Protein AF-A0A0A9D3C4-F1 (afdb_monomer_lite)

Foldseek 3Di:
DVVVVCVVCVVCVVVCVVVVPDDDDDAFAPDDPHDHDPPDDLQVLLVVVVVVCVVVVVDQADDQDADDVGVSNVVNVCPRVVRRYDDDPPPPDD

Structure (mmCIF, N/CA/C/O backbone):
data_AF-A0A0A9D3C4-F1
#
_entry.id   AF-A0A0A9D3C4-F1
#
loop_
_atom_site.group_PDB
_atom_site.id
_atom_site.type_symbol
_atom_site.label_atom_id
_atom_site.label_alt_id
_atom_site.label_comp_id
_atom_site.label_asym_id
_atom_site.label_entity_id
_atom_site.label_seq_id
_atom_site.pdbx_PDB_ins_code
_atom_site.Cartn_x
_atom_site.Cartn_y
_atom_site.Cartn_z
_atom_site.occupancy
_atom_site.B_iso_or_equiv
_atom_site.auth_seq_id
_atom_site.auth_comp_id
_atom_site.auth_asym_id
_atom_site.auth_atom_id
_atom_site.pdbx_PDB_model_num
ATOM 1 N N . MET A 1 1 ? 13.001 8.355 4.161 1.00 47.25 1 MET A N 1
ATOM 2 C CA . MET A 1 1 ? 11.632 8.304 3.594 1.00 47.25 1 MET A CA 1
ATOM 3 C C . MET A 1 1 ? 10.520 8.632 4.603 1.00 47.25 1 MET A C 1
ATOM 5 O O . MET A 1 1 ? 9.498 9.151 4.179 1.00 47.25 1 MET A O 1
ATOM 9 N N . ALA A 1 2 ? 10.725 8.475 5.923 1.00 43.34 2 ALA A N 1
ATOM 10 C CA . ALA A 1 2 ? 9.738 8.841 6.959 1.00 43.34 2 ALA A CA 1
ATOM 11 C C . ALA A 1 2 ? 9.291 10.324 6.969 1.00 43.34 2 ALA A C 1
ATOM 13 O O . ALA A 1 2 ? 8.188 10.636 7.407 1.00 43.34 2 ALA A O 1
ATOM 14 N N . HIS A 1 3 ? 10.113 11.246 6.456 1.00 45.66 3 HIS A N 1
ATOM 15 C CA . HIS A 1 3 ? 9.824 12.680 6.539 1.00 45.66 3 HIS A CA 1
ATOM 16 C C . HIS A 1 3 ? 8.639 13.142 5.673 1.00 45.66 3 HIS A C 1
ATOM 18 O O . HIS A 1 3 ? 7.917 14.032 6.100 1.00 45.66 3 HIS A O 1
ATOM 24 N N . TYR A 1 4 ? 8.388 12.555 4.496 1.00 51.12 4 TYR A N 1
ATOM 25 C CA . TYR A 1 4 ? 7.306 13.028 3.611 1.00 51.12 4 TYR A CA 1
ATOM 26 C C . TYR A 1 4 ? 5.918 12.554 4.050 1.00 51.12 4 TYR A C 1
ATOM 28 O O . TYR A 1 4 ? 4.967 13.333 4.009 1.00 51.12 4 TYR A O 1
ATOM 36 N N . ALA A 1 5 ? 5.808 11.307 4.519 1.00 55.53 5 ALA A N 1
ATOM 37 C CA . ALA A 1 5 ? 4.572 10.808 5.116 1.00 55.53 5 ALA A CA 1
ATOM 38 C C . ALA A 1 5 ? 4.219 11.610 6.376 1.00 55.53 5 ALA A C 1
ATOM 40 O O . ALA A 1 5 ? 3.066 11.987 6.548 1.00 55.53 5 ALA A O 1
ATOM 41 N N . HIS A 1 6 ? 5.217 11.962 7.195 1.00 56.69 6 HIS A N 1
ATOM 42 C CA . HIS A 1 6 ? 5.011 12.756 8.404 1.00 56.69 6 HIS A CA 1
ATOM 43 C C . HIS A 1 6 ? 4.323 14.099 8.116 1.00 56.69 6 HIS A C 1
ATOM 45 O O . HIS A 1 6 ? 3.360 14.421 8.792 1.00 56.69 6 HIS A O 1
ATOM 51 N N . TRP A 1 7 ? 4.734 14.861 7.094 1.00 62.94 7 TRP A N 1
ATOM 52 C CA . TRP A 1 7 ? 4.096 16.154 6.786 1.00 62.94 7 TRP A CA 1
ATOM 53 C C . TRP A 1 7 ? 2.624 16.033 6.373 1.00 62.94 7 TRP A C 1
ATOM 55 O O . TRP A 1 7 ? 1.802 16.833 6.809 1.00 62.94 7 TRP A O 1
ATOM 65 N N . PHE A 1 8 ? 2.278 15.041 5.548 1.00 64.69 8 PHE A N 1
ATOM 66 C CA . PHE A 1 8 ? 0.887 14.824 5.137 1.00 64.69 8 PHE A CA 1
ATOM 67 C C . PHE A 1 8 ? 0.028 14.292 6.292 1.00 64.69 8 PHE A C 1
ATOM 69 O O . PHE A 1 8 ? -1.105 14.732 6.473 1.00 64.69 8 PHE A O 1
ATOM 76 N N . LEU A 1 9 ? 0.577 13.382 7.099 1.00 66.00 9 LEU A N 1
ATOM 77 C CA . LEU A 1 9 ? -0.104 12.801 8.256 1.00 66.00 9 LEU A CA 1
ATOM 78 C C . LEU A 1 9 ? -0.305 13.824 9.382 1.00 66.00 9 LEU A C 1
ATOM 80 O O . LEU A 1 9 ? -1.359 13.820 10.012 1.00 66.00 9 LEU A O 1
ATOM 84 N N . SER A 1 10 ? 0.641 14.749 9.583 1.00 70.81 10 SER A N 1
ATOM 85 C CA . SER A 1 10 ? 0.525 15.819 10.584 1.00 70.81 10 SER A CA 1
ATOM 86 C C . SER A 1 10 ? -0.679 16.734 10.355 1.00 70.81 10 SER A C 1
ATOM 88 O O . SER A 1 10 ? -1.211 17.270 11.319 1.00 70.81 10 SER A O 1
ATOM 90 N N . LEU A 1 11 ? -1.150 16.896 9.111 1.00 73.06 11 LEU A N 1
ATOM 91 C CA . LEU A 1 11 ? -2.330 17.722 8.813 1.00 73.06 11 LEU A CA 1
ATOM 92 C C . LEU A 1 11 ? -3.635 17.133 9.364 1.00 73.06 11 LEU A C 1
ATOM 94 O O . LEU A 1 11 ? -4.601 17.867 9.548 1.00 73.06 11 LEU A O 1
ATOM 98 N N . PHE A 1 12 ? -3.672 15.822 9.607 1.00 79.62 12 PHE A N 1
ATOM 99 C CA . PHE A 1 12 ? -4.874 15.105 10.031 1.00 79.62 12 PHE A CA 1
ATOM 100 C C . PHE A 1 12 ? -4.671 14.343 11.338 1.00 79.62 12 PHE A C 1
ATOM 102 O O . PHE A 1 12 ? -5.505 13.512 11.677 1.00 79.62 12 PHE A O 1
ATOM 109 N N . GLN A 1 13 ? -3.580 14.600 12.061 1.00 83.06 13 GLN A N 1
ATOM 110 C CA . GLN A 1 13 ? -3.188 13.783 13.204 1.00 83.06 13 GLN A CA 1
ATOM 111 C C . GLN A 1 13 ? -4.290 13.703 14.272 1.00 83.06 13 GLN A C 1
ATOM 113 O O . GLN A 1 13 ? -4.701 12.602 14.625 1.00 83.06 13 GLN A O 1
ATOM 118 N N . GLU A 1 14 ? -4.836 14.845 14.702 1.00 85.38 14 GLU A N 1
ATOM 119 C CA . GLU A 1 14 ? -5.928 14.886 15.687 1.00 85.38 14 GLU A CA 1
ATOM 120 C C . GLU A 1 14 ? -7.165 14.106 15.210 1.00 85.38 14 GLU A C 1
ATOM 122 O O . GLU A 1 14 ? -7.729 13.315 15.959 1.00 85.38 14 GLU A O 1
ATOM 127 N N . LEU A 1 15 ? -7.545 14.256 13.936 1.00 87.25 15 LEU A N 1
ATOM 128 C CA . LEU A 1 15 ? -8.700 13.571 13.349 1.00 87.25 15 LEU A CA 1
ATOM 129 C C . LEU A 1 15 ? -8.490 12.052 13.244 1.00 87.25 15 LEU A C 1
ATOM 131 O O . LEU A 1 15 ? -9.418 11.271 13.446 1.00 87.25 15 LEU A O 1
ATOM 135 N N . VAL A 1 16 ? -7.280 11.627 12.882 1.00 86.94 16 VAL A N 1
ATOM 136 C CA . VAL A 1 16 ? -6.902 10.213 12.764 1.00 86.94 16 VAL A CA 1
ATOM 137 C C . VAL A 1 16 ? -6.965 9.541 14.128 1.00 86.94 16 VAL A C 1
ATOM 139 O O . VAL A 1 16 ? -7.512 8.442 14.231 1.00 86.94 16 VAL A O 1
ATOM 142 N N . GLU A 1 17 ? -6.455 10.215 15.159 1.00 86.62 17 GLU A N 1
ATOM 143 C CA . GLU A 1 17 ? -6.510 9.754 16.545 1.00 86.62 17 GLU A CA 1
ATOM 144 C C . GLU A 1 17 ? -7.958 9.705 17.058 1.00 86.62 17 GLU A C 1
ATOM 146 O O . GLU A 1 17 ? -8.388 8.665 17.558 1.00 86.62 17 GLU A O 1
ATOM 151 N N . GLU A 1 18 ? -8.744 10.768 16.856 1.00 91.62 18 GLU A N 1
ATOM 152 C CA . GLU A 1 18 ? -10.151 10.844 17.279 1.00 91.62 18 GLU A CA 1
ATOM 153 C C . GLU A 1 18 ? -11.016 9.748 16.637 1.00 91.62 18 GLU A C 1
ATOM 155 O O . GLU A 1 18 ? -11.836 9.114 17.303 1.00 91.62 18 GLU A O 1
ATOM 160 N N . LEU A 1 19 ? -10.826 9.492 15.341 1.00 91.19 19 LEU A N 1
ATOM 161 C CA . LEU A 1 19 ? -11.601 8.499 14.595 1.00 91.19 19 LEU A CA 1
ATOM 162 C C . LEU A 1 19 ? -11.041 7.072 14.708 1.00 91.19 19 LEU A C 1
ATOM 164 O O . LEU A 1 19 ? -11.628 6.149 14.132 1.00 91.19 19 LEU A O 1
ATOM 168 N N . GLY A 1 20 ? -9.919 6.875 15.408 1.00 89.81 20 GLY A N 1
ATOM 169 C CA . GLY A 1 20 ? -9.256 5.575 15.535 1.00 89.81 20 GLY A CA 1
ATOM 170 C C . GLY A 1 20 ? -8.812 4.993 14.188 1.00 89.81 20 GLY A C 1
ATOM 171 O O . GLY A 1 20 ? -8.913 3.784 13.962 1.00 89.81 20 GLY A O 1
ATOM 172 N N . ILE A 1 21 ? -8.382 5.847 13.253 1.00 88.62 21 ILE A N 1
ATOM 173 C CA . ILE A 1 21 ? -7.974 5.433 11.908 1.00 88.62 21 ILE A CA 1
ATOM 174 C C . ILE A 1 21 ? -6.552 4.875 11.961 1.00 88.62 21 ILE A C 1
ATOM 176 O O . ILE A 1 21 ? -5.609 5.548 12.362 1.00 88.62 21 ILE A O 1
ATOM 180 N N . TYR A 1 22 ? -6.381 3.654 11.463 1.00 89.75 22 TYR A N 1
ATOM 181 C CA . TYR A 1 22 ? -5.063 3.089 11.202 1.00 89.75 22 TYR A CA 1
ATOM 182 C C . TYR A 1 22 ? -4.592 3.484 9.797 1.00 89.75 22 TYR A C 1
ATOM 184 O O . TYR A 1 22 ? -5.202 3.091 8.798 1.00 89.75 22 TYR A O 1
ATOM 192 N N . LEU A 1 23 ? -3.523 4.279 9.720 1.00 88.69 23 LEU A N 1
ATOM 193 C CA . LEU A 1 23 ? -2.910 4.705 8.462 1.00 88.69 23 LEU A CA 1
ATOM 194 C C . LEU A 1 23 ? -1.662 3.876 8.165 1.00 88.69 23 LEU A C 1
ATOM 196 O O . LEU A 1 23 ? -0.717 3.851 8.947 1.00 88.69 23 LEU A O 1
ATOM 200 N N . LEU A 1 24 ? -1.661 3.242 6.994 1.00 90.94 24 LEU A N 1
ATOM 201 C CA . LEU A 1 24 ? -0.542 2.470 6.470 1.00 90.94 24 LEU A CA 1
ATOM 202 C C . LEU A 1 24 ? -0.001 3.147 5.210 1.00 90.94 24 LEU A C 1
ATOM 204 O O . LEU A 1 24 ? -0.745 3.397 4.261 1.00 90.94 24 LEU A O 1
ATOM 208 N N . ALA A 1 25 ? 1.304 3.402 5.198 1.00 90.38 25 ALA A N 1
ATOM 209 C CA . ALA A 1 25 ? 2.054 3.802 4.018 1.00 90.38 25 ALA A CA 1
ATOM 210 C C . ALA A 1 25 ? 3.158 2.772 3.776 1.00 90.38 25 ALA A C 1
ATOM 212 O O . ALA A 1 25 ? 3.771 2.285 4.724 1.00 90.38 25 ALA A O 1
ATOM 213 N N . PHE A 1 26 ? 3.400 2.446 2.513 1.00 92.19 26 PHE A N 1
ATOM 214 C CA . PHE A 1 26 ? 4.399 1.467 2.108 1.00 92.19 26 PHE A CA 1
ATOM 215 C C . PHE A 1 26 ? 5.080 1.940 0.822 1.00 92.19 26 PHE A C 1
ATOM 217 O O . PHE A 1 26 ? 4.502 2.714 0.050 1.00 92.19 26 PHE A O 1
ATOM 224 N N . ASP A 1 27 ? 6.313 1.491 0.611 1.00 93.25 27 ASP A N 1
ATOM 225 C CA . ASP A 1 27 ? 7.019 1.730 -0.637 1.00 93.25 27 ASP A CA 1
ATOM 226 C C . ASP A 1 27 ? 6.488 0.773 -1.717 1.00 93.25 27 ASP A C 1
ATOM 228 O O . ASP A 1 27 ? 6.165 -0.383 -1.465 1.00 93.25 27 ASP A O 1
ATOM 232 N N . ARG A 1 28 ? 6.323 1.266 -2.944 1.00 92.44 28 ARG A N 1
ATOM 233 C CA . ARG A 1 28 ? 5.869 0.428 -4.067 1.00 92.44 28 ARG A CA 1
ATOM 234 C C . ARG A 1 28 ? 7.041 -0.379 -4.609 1.00 92.44 28 ARG A C 1
ATOM 236 O O . ARG A 1 28 ? 8.173 0.087 -4.533 1.00 92.44 28 ARG A O 1
ATOM 243 N N . ALA A 1 29 ? 6.771 -1.495 -5.285 1.00 95.00 29 ALA A N 1
ATOM 244 C CA . ALA A 1 29 ? 7.812 -2.285 -5.941 1.00 95.00 29 ALA A CA 1
ATOM 245 C C . ALA A 1 29 ? 8.773 -1.414 -6.784 1.00 95.00 29 ALA A C 1
ATOM 247 O O . ALA A 1 29 ? 8.344 -0.671 -7.678 1.00 95.00 29 ALA A O 1
ATOM 248 N N . GLY A 1 30 ? 10.073 -1.508 -6.495 1.00 94.38 30 GLY A N 1
ATOM 249 C CA . GLY A 1 30 ? 11.138 -0.720 -7.127 1.00 94.38 30 GLY A CA 1
ATOM 250 C C . GLY A 1 30 ? 11.319 0.711 -6.604 1.00 94.38 30 GLY A C 1
ATOM 251 O O . 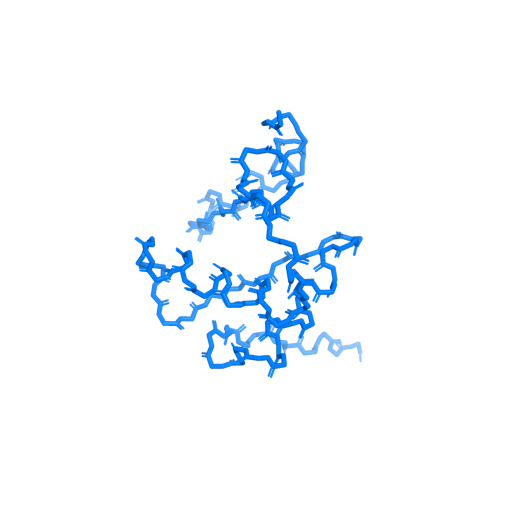GLY A 1 30 ? 12.058 1.480 -7.220 1.00 94.38 30 GLY A O 1
ATOM 252 N N . TYR A 1 31 ? 10.660 1.086 -5.508 1.00 91.75 31 TYR A N 1
ATOM 253 C CA . TYR A 1 31 ? 10.847 2.359 -4.809 1.00 91.75 31 TYR A CA 1
ATOM 254 C C . TYR A 1 31 ? 11.296 2.117 -3.368 1.00 91.75 31 TYR A C 1
ATOM 256 O O . TYR A 1 31 ? 10.915 1.122 -2.763 1.00 91.75 31 TYR A O 1
ATOM 264 N N . GLY A 1 32 ? 12.051 3.073 -2.814 1.00 93.25 32 GLY A N 1
ATOM 265 C CA . GLY A 1 32 ? 12.449 3.066 -1.404 1.00 93.25 32 GLY A CA 1
ATOM 266 C C . GLY A 1 32 ? 13.115 1.754 -0.997 1.00 93.25 32 GLY A C 1
ATOM 267 O O . GLY A 1 32 ? 14.098 1.358 -1.621 1.00 93.25 32 GLY A O 1
ATOM 268 N N . GLU A 1 33 ? 12.559 1.102 0.022 1.00 94.69 33 GLU A N 1
ATOM 269 C CA . GLU A 1 33 ? 13.061 -0.170 0.565 1.00 94.69 33 GLU A CA 1
ATOM 270 C C . GLU A 1 33 ? 12.369 -1.411 -0.032 1.00 94.69 33 GLU A C 1
ATOM 272 O O . GLU A 1 33 ? 12.612 -2.531 0.413 1.00 94.69 33 GLU A O 1
ATOM 277 N N . SER A 1 34 ? 11.482 -1.244 -1.016 1.00 95.31 34 SER A N 1
ATOM 278 C CA . SER A 1 34 ? 10.784 -2.366 -1.648 1.00 95.31 34 SER A CA 1
ATOM 279 C C . SER A 1 34 ? 11.563 -2.958 -2.814 1.00 95.31 34 SER A C 1
ATOM 281 O O . SER A 1 34 ? 12.087 -2.241 -3.672 1.00 95.31 34 SER A O 1
ATOM 283 N N . ASP A 1 35 ? 11.542 -4.288 -2.898 1.00 95.94 35 ASP A N 1
ATOM 284 C CA . ASP A 1 35 ? 12.190 -5.030 -3.973 1.00 95.94 35 ASP A CA 1
ATOM 285 C C . ASP A 1 35 ? 11.690 -4.594 -5.365 1.00 95.94 35 ASP A C 1
ATOM 287 O O . ASP A 1 35 ? 10.511 -4.261 -5.555 1.00 95.94 35 ASP A O 1
ATOM 291 N N . PRO A 1 36 ? 12.566 -4.584 -6.386 1.00 95.50 36 PRO A N 1
ATOM 292 C CA . PRO A 1 36 ? 12.163 -4.265 -7.744 1.00 95.50 36 PRO A CA 1
ATOM 293 C C . PRO A 1 36 ? 11.293 -5.376 -8.342 1.00 95.50 36 PRO A C 1
ATOM 295 O O . PRO A 1 36 ? 11.638 -6.554 -8.299 1.00 95.50 36 PRO A O 1
ATOM 298 N N . ASN A 1 37 ? 10.213 -4.984 -9.022 1.00 95.31 37 ASN A N 1
ATOM 299 C CA . ASN A 1 37 ? 9.440 -5.872 -9.889 1.00 95.31 37 ASN A CA 1
ATOM 300 C C . ASN A 1 37 ? 9.616 -5.436 -11.358 1.00 95.31 37 ASN A C 1
ATOM 302 O O . ASN A 1 37 ? 8.967 -4.484 -11.798 1.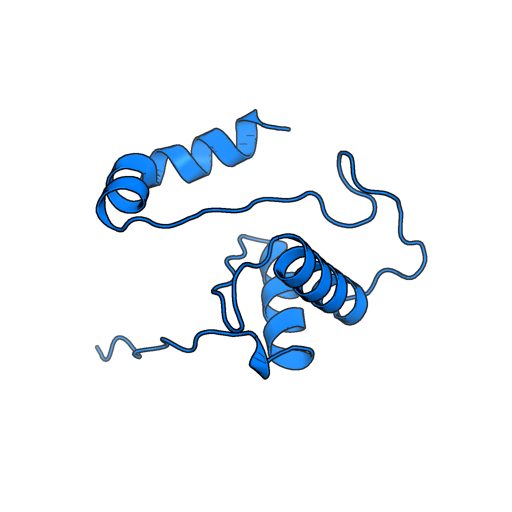00 95.31 37 ASN A O 1
ATOM 306 N N . PRO A 1 38 ? 10.463 -6.118 -12.157 1.00 94.19 38 PRO A N 1
ATOM 307 C CA . PRO A 1 38 ? 10.681 -5.774 -13.567 1.00 94.19 38 PRO A CA 1
ATOM 308 C C . PRO A 1 38 ? 9.432 -5.898 -14.448 1.00 94.19 38 PRO A C 1
ATOM 310 O O . PRO A 1 38 ? 9.401 -5.353 -15.548 1.00 94.19 38 PRO A O 1
ATOM 313 N N . ARG A 1 39 ? 8.407 -6.624 -13.983 1.00 94.56 39 ARG A N 1
ATOM 314 C CA . ARG A 1 39 ? 7.108 -6.783 -14.652 1.00 94.56 39 ARG A CA 1
ATOM 315 C C . ARG A 1 39 ? 6.011 -5.958 -13.976 1.00 94.56 39 ARG A C 1
ATOM 317 O O . ARG A 1 39 ? 4.842 -6.309 -14.093 1.00 94.56 39 ARG A O 1
ATOM 324 N N . ARG A 1 40 ? 6.377 -4.903 -13.237 1.00 92.69 40 ARG A N 1
ATOM 325 C CA . ARG A 1 40 ? 5.407 -4.053 -12.545 1.00 92.69 40 ARG A CA 1
ATOM 326 C C . ARG A 1 40 ? 4.422 -3.454 -13.541 1.00 92.69 40 ARG A C 1
ATOM 328 O O . ARG A 1 40 ? 4.817 -2.804 -14.509 1.00 92.69 40 ARG A O 1
ATOM 335 N N . ASP A 1 41 ? 3.146 -3.609 -13.236 1.00 94.31 41 ASP A N 1
ATOM 336 C CA . ASP A 1 41 ? 2.048 -2.944 -13.914 1.00 94.31 41 ASP A CA 1
ATOM 337 C C . ASP A 1 41 ? 0.971 -2.520 -12.896 1.00 94.31 41 ASP A C 1
ATOM 339 O O . ASP A 1 41 ? 1.111 -2.688 -11.683 1.00 94.31 41 ASP A O 1
ATOM 343 N N . VAL A 1 42 ? -0.110 -1.913 -13.388 1.00 94.50 42 VAL A N 1
ATOM 344 C CA . VAL A 1 42 ? -1.211 -1.431 -12.537 1.00 94.50 42 VAL A CA 1
ATOM 345 C C . VAL A 1 42 ? -1.909 -2.580 -11.799 1.00 94.50 42 VAL A C 1
ATOM 347 O O . VAL A 1 42 ? -2.428 -2.379 -10.701 1.00 94.50 42 VAL A O 1
ATOM 350 N N . LYS A 1 43 ? -1.938 -3.781 -12.387 1.00 96.38 43 LYS A N 1
ATOM 351 C CA . LYS A 1 43 ? -2.552 -4.957 -11.775 1.00 96.38 43 LYS A CA 1
ATOM 352 C C . LYS A 1 43 ? -1.656 -5.522 -10.684 1.00 96.38 43 LYS A C 1
ATOM 354 O O . LYS A 1 43 ? -2.160 -5.781 -9.599 1.00 96.38 43 LYS A O 1
ATOM 359 N N . SER A 1 44 ? -0.361 -5.685 -10.947 1.00 96.69 44 SER A N 1
ATOM 360 C CA . SER A 1 44 ? 0.587 -6.190 -9.955 1.00 96.69 44 SER A CA 1
ATOM 361 C C . SER A 1 44 ? 0.599 -5.297 -8.721 1.00 96.69 44 SER A C 1
ATOM 363 O O . SER A 1 44 ? 0.491 -5.803 -7.620 1.00 96.69 44 SER A O 1
ATOM 365 N N . GLU A 1 45 ? 0.600 -3.973 -8.895 1.00 95.62 45 GLU A N 1
ATOM 366 C CA . GLU A 1 45 ? 0.574 -3.048 -7.756 1.00 95.62 45 GLU A CA 1
ATOM 367 C C . GLU A 1 45 ? -0.726 -3.140 -6.939 1.00 95.62 45 GLU A C 1
ATOM 369 O O . GLU A 1 45 ? -0.706 -3.019 -5.717 1.00 95.62 45 GLU A O 1
ATOM 374 N N . ALA A 1 46 ? -1.869 -3.388 -7.587 1.00 97.19 46 ALA A N 1
ATOM 375 C CA . ALA A 1 46 ? -3.121 -3.631 -6.875 1.00 97.19 46 ALA A CA 1
ATOM 376 C C . ALA A 1 46 ? -3.090 -4.946 -6.080 1.00 97.19 46 ALA A C 1
ATOM 378 O O . ALA A 1 46 ? -3.649 -5.001 -4.986 1.00 97.19 46 ALA A O 1
ATOM 379 N N . LEU A 1 47 ? -2.439 -5.981 -6.617 1.00 97.38 47 LEU A N 1
ATOM 380 C CA . LEU A 1 47 ? -2.267 -7.266 -5.941 1.00 97.38 47 LEU A CA 1
ATOM 381 C C . LEU A 1 47 ? -1.270 -7.170 -4.782 1.00 97.38 47 LEU A C 1
ATOM 383 O O . LEU A 1 47 ? -1.561 -7.715 -3.725 1.00 97.38 47 LEU A O 1
ATOM 387 N N . ASP A 1 48 ? -0.185 -6.404 -4.923 1.00 97.06 48 ASP A N 1
ATOM 388 C CA . ASP A 1 48 ? 0.751 -6.121 -3.825 1.00 97.06 48 ASP A CA 1
ATOM 389 C C . ASP A 1 48 ? 0.012 -5.458 -2.641 1.00 97.06 48 ASP A C 1
ATOM 391 O O . ASP A 1 48 ? 0.239 -5.790 -1.480 1.00 97.06 48 ASP A O 1
ATOM 395 N N . ILE A 1 49 ? -0.932 -4.546 -2.924 1.00 96.75 49 ILE A N 1
ATOM 396 C CA . ILE A 1 49 ? -1.781 -3.908 -1.901 1.00 96.75 49 ILE A CA 1
ATOM 397 C C . ILE A 1 49 ? -2.724 -4.917 -1.226 1.00 96.75 49 ILE A C 1
ATOM 399 O O . ILE A 1 49 ? -2.965 -4.813 -0.022 1.00 96.75 49 ILE A O 1
ATOM 403 N N . GLU A 1 50 ? -3.308 -5.850 -1.983 1.00 97.69 50 GLU A N 1
ATOM 404 C CA . GLU A 1 50 ? -4.160 -6.906 -1.419 1.00 97.69 50 GLU A CA 1
ATOM 405 C C . GLU A 1 50 ? -3.352 -7.855 -0.534 1.00 97.69 50 GLU A C 1
ATOM 407 O O . GLU A 1 50 ? -3.739 -8.073 0.613 1.00 97.69 50 GLU A O 1
ATOM 412 N N . GLU A 1 51 ? -2.212 -8.335 -1.030 1.00 97.62 51 GLU A N 1
ATOM 413 C CA . GLU A 1 51 ? -1.301 -9.210 -0.295 1.00 97.62 51 GLU A CA 1
ATOM 414 C C . GLU A 1 51 ? -0.830 -8.544 0.998 1.00 97.62 51 GLU A C 1
ATOM 416 O O . GLU A 1 51 ? -0.953 -9.133 2.070 1.00 97.62 51 GLU A O 1
ATOM 421 N N . LEU A 1 52 ? -0.373 -7.291 0.935 1.00 96.94 52 LEU A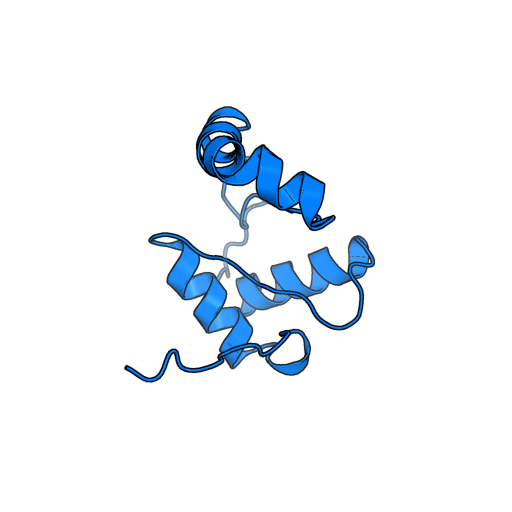 N 1
ATOM 422 C CA . LEU A 1 52 ? 0.053 -6.552 2.121 1.00 96.94 52 LEU A CA 1
ATOM 423 C C . LEU A 1 52 ? -1.086 -6.394 3.139 1.00 96.94 52 LEU A C 1
ATOM 425 O O . LEU A 1 52 ? -0.870 -6.546 4.341 1.00 96.94 52 LEU A O 1
ATOM 429 N N . ALA A 1 53 ? -2.305 -6.105 2.676 1.00 96.75 53 ALA A N 1
ATOM 430 C CA . ALA A 1 53 ? -3.463 -5.983 3.557 1.00 96.75 53 ALA A CA 1
ATOM 431 C C . ALA A 1 53 ? -3.846 -7.316 4.219 1.00 96.75 53 ALA A C 1
ATOM 433 O O . ALA A 1 53 ? -4.328 -7.302 5.353 1.00 96.75 53 ALA A O 1
ATOM 434 N N . ASP A 1 54 ? -3.642 -8.439 3.530 1.00 97.44 54 ASP A N 1
ATOM 435 C CA . ASP A 1 54 ? -3.858 -9.781 4.073 1.00 97.44 54 ASP A CA 1
ATOM 436 C C . ASP A 1 54 ? -2.774 -10.165 5.085 1.00 97.44 54 ASP A C 1
ATOM 438 O O . ASP A 1 54 ? -3.112 -10.624 6.174 1.00 97.44 54 ASP A O 1
ATOM 442 N N . GLN A 1 55 ? -1.497 -9.903 4.788 1.00 97.75 55 GLN A N 1
ATOM 443 C CA . GLN A 1 55 ? -0.378 -10.168 5.707 1.00 97.75 55 GLN A CA 1
ATOM 444 C C . GLN A 1 55 ? -0.465 -9.354 7.003 1.00 97.75 55 GLN A C 1
ATOM 446 O O . GLN A 1 55 ? -0.021 -9.805 8.055 1.00 97.75 55 GLN A O 1
ATOM 451 N N . LEU A 1 56 ? -1.038 -8.151 6.934 1.00 97.00 56 LEU A N 1
ATOM 452 C CA . LEU A 1 56 ? -1.270 -7.286 8.092 1.00 97.00 56 LEU A CA 1
ATOM 453 C C . LEU A 1 56 ? -2.651 -7.481 8.732 1.00 97.00 56 LEU A C 1
ATOM 455 O O . LEU A 1 56 ? -3.006 -6.739 9.645 1.00 97.00 56 LEU A O 1
ATOM 459 N N . GLU A 1 57 ? -3.444 -8.437 8.241 1.00 96.69 57 GLU A N 1
ATOM 460 C CA . GLU A 1 57 ? -4.773 -8.770 8.761 1.00 96.69 57 GLU A CA 1
ATOM 461 C C . GLU A 1 57 ? -5.719 -7.554 8.873 1.00 96.69 57 GLU A C 1
ATOM 463 O O . GLU A 1 57 ? -6.545 -7.454 9.782 1.00 96.69 57 GLU A O 1
ATOM 468 N N . LEU A 1 58 ? -5.676 -6.628 7.903 1.00 93.94 58 LEU A N 1
ATOM 469 C CA . LEU A 1 58 ? -6.460 -5.372 7.914 1.00 93.94 58 LEU A CA 1
ATOM 470 C C . LEU A 1 58 ? -7.978 -5.573 7.706 1.00 93.94 58 LEU A C 1
ATOM 472 O O . LEU A 1 58 ? -8.743 -4.615 7.533 1.00 93.94 58 LEU A O 1
ATOM 476 N N . GLY A 1 59 ? -8.427 -6.826 7.708 1.00 93.62 59 GLY A N 1
ATOM 477 C CA . GLY A 1 59 ? -9.795 -7.244 7.458 1.00 93.62 59 GLY A CA 1
ATOM 478 C C . GLY A 1 59 ? -10.176 -7.251 5.975 1.00 93.62 59 GLY A C 1
ATOM 479 O O . GLY A 1 59 ? -9.433 -6.842 5.085 1.00 93.62 59 GLY A O 1
ATOM 480 N N . GLN A 1 60 ? -11.403 -7.703 5.701 1.00 94.50 60 GLN A N 1
ATOM 481 C CA . GLN A 1 60 ? -11.862 -7.961 4.329 1.00 94.50 60 GLN A CA 1
ATOM 482 C C . GLN A 1 60 ? -11.948 -6.709 3.444 1.00 94.50 60 GLN A C 1
ATOM 484 O O . GLN A 1 60 ? -11.871 -6.809 2.221 1.00 94.50 60 GLN A O 1
ATOM 489 N N . LYS A 1 61 ? -12.168 -5.525 4.032 1.00 95.38 61 LYS A N 1
ATOM 490 C CA . LYS A 1 61 ? -12.345 -4.280 3.276 1.00 95.38 61 LYS A CA 1
ATOM 491 C C . LYS A 1 61 ? -11.638 -3.109 3.935 1.00 95.38 61 LYS A C 1
ATOM 493 O O . LYS A 1 61 ? -11.815 -2.856 5.125 1.00 95.38 61 LYS A O 1
ATOM 498 N N . PHE A 1 62 ? -10.969 -2.312 3.115 1.00 94.31 62 PHE A N 1
ATOM 499 C CA . PHE A 1 62 ? -10.221 -1.127 3.528 1.00 94.31 62 PHE A CA 1
ATOM 500 C C . PHE A 1 62 ? -10.384 0.015 2.516 1.00 94.31 62 PHE A C 1
ATOM 502 O O . PHE A 1 62 ? -10.820 -0.194 1.375 1.00 94.31 62 PHE A O 1
ATOM 509 N N . TYR A 1 63 ? -10.041 1.229 2.937 1.00 93.25 63 TYR A N 1
ATOM 510 C CA . TYR A 1 63 ? -9.969 2.406 2.069 1.00 93.25 63 TYR A CA 1
ATOM 511 C C . TYR A 1 63 ? -8.565 2.529 1.470 1.00 93.25 63 TYR A C 1
ATOM 513 O O . TYR A 1 63 ? -7.600 2.063 2.065 1.00 93.25 63 TYR A O 1
ATOM 521 N N . VAL A 1 64 ? -8.456 3.121 0.281 1.00 92.31 64 VAL A N 1
ATOM 522 C CA . VAL A 1 64 ? -7.170 3.417 -0.371 1.00 92.31 64 VAL A CA 1
ATOM 523 C C . VAL A 1 64 ? -7.174 4.895 -0.706 1.00 92.31 64 VAL A C 1
ATOM 525 O O . VAL A 1 64 ? -8.158 5.404 -1.242 1.00 92.31 64 VAL A O 1
ATOM 528 N N . LEU A 1 65 ? -6.083 5.569 -0.366 1.00 90.44 65 LEU A N 1
ATOM 529 C CA . LEU A 1 65 ? -5.863 6.982 -0.630 1.00 90.44 65 LEU A CA 1
ATOM 530 C C . LEU A 1 65 ? -4.682 7.108 -1.588 1.00 90.44 65 LEU A C 1
ATOM 532 O O . LEU A 1 65 ? -3.720 6.350 -1.502 1.00 90.44 65 LEU A O 1
ATOM 536 N N . GLY A 1 66 ? -4.753 8.065 -2.503 1.00 88.75 66 GLY A N 1
ATOM 537 C CA . GLY A 1 66 ? -3.741 8.267 -3.526 1.00 88.75 66 GLY A CA 1
ATOM 538 C C . GLY A 1 66 ? -3.659 9.740 -3.880 1.00 88.75 66 GLY A C 1
ATOM 539 O O . GLY A 1 66 ? -4.672 10.384 -4.138 1.00 88.75 66 GLY A O 1
ATOM 540 N N . VAL A 1 67 ? -2.438 10.266 -3.875 1.00 84.62 67 VAL A N 1
ATOM 541 C CA . VAL A 1 67 ? -2.129 11.661 -4.200 1.00 84.62 67 VAL A CA 1
ATOM 542 C C . VAL A 1 67 ? -1.219 11.674 -5.419 1.00 84.62 67 VAL A C 1
ATOM 544 O O . VAL A 1 67 ? -0.264 10.899 -5.481 1.00 84.62 67 VAL A O 1
ATOM 547 N N . SER A 1 68 ? -1.487 12.559 -6.382 1.00 88.50 68 SER A N 1
ATOM 548 C CA . SER A 1 68 ? -0.698 12.671 -7.616 1.00 88.50 68 SER A CA 1
ATOM 549 C C . SER A 1 68 ? -0.590 11.310 -8.328 1.00 88.50 68 SER A C 1
ATOM 551 O O . SER A 1 68 ? -1.611 10.714 -8.674 1.00 88.50 68 SER A O 1
ATOM 553 N N . MET A 1 69 ? 0.621 10.765 -8.482 1.00 88.00 69 MET A N 1
ATOM 554 C CA . MET A 1 69 ? 0.846 9.428 -9.031 1.00 88.00 69 MET A CA 1
ATOM 555 C C . MET A 1 69 ? 0.101 8.319 -8.272 1.00 88.00 69 MET A C 1
ATOM 557 O O . MET A 1 69 ? -0.159 7.286 -8.863 1.00 88.00 69 MET A O 1
ATOM 561 N N . GLY A 1 70 ? -0.306 8.498 -7.014 1.00 89.25 70 GLY A N 1
ATOM 562 C CA . GLY A 1 70 ? -1.123 7.501 -6.305 1.00 89.25 70 GLY A CA 1
ATOM 563 C C . GLY A 1 70 ? -2.504 7.249 -6.934 1.00 89.25 70 GLY A C 1
ATOM 564 O O . GLY A 1 70 ? -3.153 6.256 -6.612 1.00 89.25 70 GLY A O 1
ATOM 565 N N . GLY A 1 71 ? -2.964 8.112 -7.850 1.00 91.94 71 GLY A N 1
ATOM 566 C CA . GLY A 1 71 ? -4.239 7.933 -8.548 1.00 91.94 71 GLY A CA 1
ATOM 567 C C . GLY A 1 71 ? -4.307 6.655 -9.390 1.00 91.94 71 GLY A C 1
ATOM 568 O O . GLY A 1 71 ? -5.348 5.999 -9.415 1.00 91.94 71 GLY A O 1
ATOM 569 N N . TYR A 1 72 ? -3.204 6.244 -10.029 1.00 91.62 72 TYR A N 1
ATOM 570 C CA . TYR A 1 72 ? -3.212 5.000 -10.807 1.00 91.62 72 TYR A CA 1
ATOM 571 C C . TYR A 1 72 ? -3.265 3.764 -9.892 1.00 91.62 72 TYR A C 1
A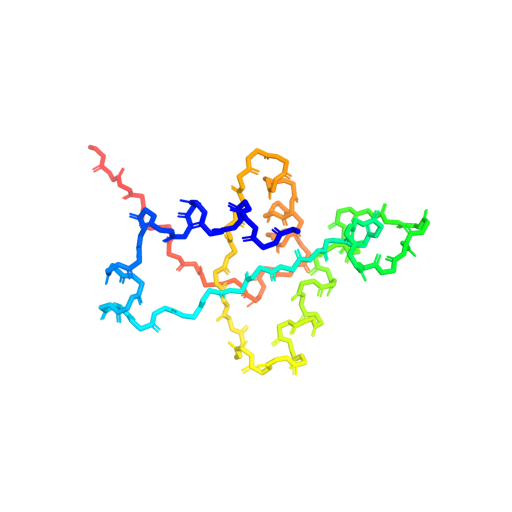TOM 573 O O . TYR A 1 72 ? -3.872 2.765 -10.270 1.00 91.62 72 TYR A O 1
ATOM 581 N N . SER A 1 73 ? -2.697 3.842 -8.682 1.00 92.19 73 SER A N 1
ATOM 582 C CA . SER A 1 73 ? -2.788 2.787 -7.668 1.00 92.19 73 SER A CA 1
ATOM 583 C C . SER A 1 73 ? -4.240 2.609 -7.213 1.00 92.19 73 SER A C 1
ATOM 585 O O . SER A 1 73 ? -4.746 1.489 -7.195 1.00 92.19 73 SER A O 1
ATOM 587 N N . ILE A 1 74 ? -4.960 3.716 -6.954 1.00 94.81 74 ILE A N 1
ATOM 588 C CA . ILE A 1 74 ? -6.408 3.677 -6.674 1.00 94.81 74 ILE A CA 1
ATOM 589 C C . ILE A 1 74 ? -7.162 3.029 -7.838 1.00 94.81 74 ILE A C 1
ATOM 591 O O . ILE A 1 74 ? -7.988 2.144 -7.613 1.00 94.81 74 ILE A O 1
ATOM 595 N N . TRP A 1 75 ? -6.889 3.458 -9.074 1.00 94.31 75 TRP A N 1
ATOM 596 C CA . TRP A 1 75 ? -7.545 2.900 -10.256 1.00 94.31 75 TRP A CA 1
ATOM 597 C C . TRP A 1 75 ? -7.301 1.393 -10.381 1.00 94.31 75 TRP A C 1
ATOM 599 O O . TRP A 1 75 ? -8.250 0.639 -10.582 1.00 94.31 75 TRP A O 1
ATOM 609 N N . GLY A 1 76 ? -6.062 0.940 -10.179 1.00 96.06 76 GLY A N 1
ATOM 610 C CA . GLY A 1 76 ? -5.725 -0.480 -10.141 1.00 96.06 76 GLY A CA 1
ATOM 611 C C . GLY A 1 76 ? -6.524 -1.237 -9.088 1.00 96.06 76 GLY A C 1
ATOM 612 O O . GLY A 1 76 ? -7.126 -2.263 -9.402 1.00 96.06 76 GLY A O 1
ATOM 613 N N . CYS A 1 77 ? -6.628 -0.703 -7.868 1.00 96.62 77 CYS A N 1
ATOM 614 C CA . CYS A 1 77 ? -7.436 -1.327 -6.824 1.00 96.62 77 CYS A CA 1
ATOM 615 C C . CYS A 1 77 ? -8.923 -1.413 -7.194 1.00 96.62 77 CYS A C 1
ATOM 617 O O . CYS A 1 77 ? -9.560 -2.433 -6.939 1.00 96.62 77 CYS A O 1
ATOM 619 N N . LEU A 1 78 ? -9.488 -0.363 -7.794 1.00 95.25 78 LEU A N 1
ATOM 620 C CA . LEU A 1 78 ? -10.888 -0.360 -8.226 1.00 95.25 78 LEU A CA 1
ATOM 621 C C . LEU A 1 78 ? -11.155 -1.375 -9.344 1.00 95.25 78 LEU A C 1
ATOM 623 O O . LEU A 1 78 ? -12.223 -1.977 -9.364 1.00 95.25 78 LEU A O 1
ATOM 627 N N . GLN A 1 79 ? -10.201 -1.565 -10.255 1.00 96.81 79 GLN A N 1
ATOM 628 C CA . GLN A 1 79 ? -10.347 -2.477 -11.391 1.00 96.81 79 GLN A CA 1
ATOM 629 C C . GLN A 1 79 ? -10.103 -3.941 -11.014 1.00 96.81 79 GLN A C 1
ATOM 631 O O . GLN A 1 79 ? -10.854 -4.817 -11.436 1.00 96.81 79 GLN A O 1
ATOM 636 N N . TYR A 1 80 ? -9.057 -4.220 -10.234 1.00 97.50 80 TYR A N 1
ATOM 637 C CA . TYR A 1 80 ? -8.562 -5.586 -10.042 1.00 97.50 80 TYR A CA 1
ATOM 638 C C . TYR A 1 80 ? -8.923 -6.204 -8.693 1.00 97.50 80 TYR A C 1
ATOM 640 O O . TYR A 1 80 ? -9.039 -7.424 -8.618 1.00 97.50 80 TYR A O 1
ATOM 648 N N . ILE A 1 81 ? -9.148 -5.391 -7.655 1.00 96.94 81 ILE A N 1
ATOM 649 C CA . ILE A 1 81 ? -9.544 -5.867 -6.317 1.00 96.94 81 ILE A CA 1
ATOM 650 C C . ILE A 1 81 ? -10.766 -5.111 -5.747 1.00 96.94 81 ILE A C 1
ATOM 652 O O . ILE A 1 81 ? -10.761 -4.688 -4.582 1.00 96.94 81 ILE A O 1
ATOM 656 N N . PRO A 1 82 ? -11.853 -4.919 -6.526 1.00 95.38 82 PRO A N 1
ATOM 657 C CA . PRO A 1 82 ? -13.009 -4.131 -6.089 1.00 95.38 82 PRO A CA 1
ATOM 658 C C . PRO A 1 82 ? -13.672 -4.686 -4.819 1.00 95.38 82 PRO A C 1
ATOM 660 O O . PRO A 1 82 ? -14.216 -3.919 -4.019 1.00 95.38 82 PRO A O 1
ATOM 663 N N . HIS A 1 83 ? -13.599 -6.002 -4.587 1.00 95.50 83 HIS A N 1
ATOM 664 C CA . HIS A 1 83 ? -14.146 -6.666 -3.397 1.00 95.50 83 HIS A CA 1
ATOM 665 C C . HIS A 1 83 ? -13.487 -6.202 -2.095 1.00 95.50 83 HIS A C 1
ATOM 667 O O . HIS A 1 83 ? -14.150 -6.189 -1.057 1.00 95.50 83 HIS A O 1
ATOM 673 N N . ARG A 1 84 ? -12.229 -5.747 -2.149 1.00 95.31 84 ARG A N 1
ATOM 674 C CA . ARG A 1 84 ? -11.460 -5.262 -0.990 1.00 95.31 84 ARG A CA 1
ATOM 675 C C . ARG A 1 84 ? -11.762 -3.813 -0.612 1.00 95.31 84 ARG A C 1
ATOM 677 O O . ARG A 1 84 ? -11.188 -3.293 0.350 1.00 95.31 84 ARG A O 1
ATOM 684 N N . LYS A 1 85 ? -12.584 -3.086 -1.378 1.00 90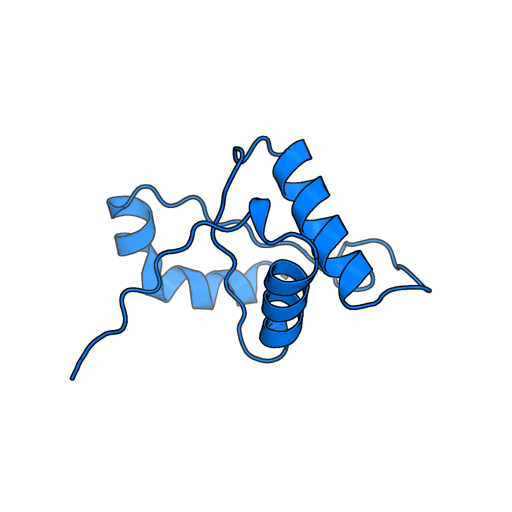.38 85 LYS A N 1
ATOM 685 C CA . LYS A 1 85 ? -12.819 -1.649 -1.158 1.00 90.38 85 LYS A CA 1
ATOM 686 C C . LYS A 1 85 ? -14.039 -1.404 -0.275 1.00 90.38 85 LYS A C 1
ATOM 688 O O . LYS A 1 85 ? -15.129 -1.920 -0.526 1.00 90.38 85 LYS A O 1
ATOM 693 N N . LYS A 1 86 ? -13.881 -0.562 0.753 1.00 81.31 86 LYS A N 1
ATOM 694 C CA . LYS A 1 86 ? -15.030 0.047 1.439 1.00 81.31 86 LYS A CA 1
ATOM 695 C C . LYS A 1 86 ? -15.568 1.170 0.550 1.00 81.31 86 LYS A C 1
ATOM 697 O O . LYS A 1 86 ? -14.915 2.191 0.372 1.00 81.31 86 LYS A O 1
ATOM 702 N N . GLN A 1 87 ? -16.748 0.973 -0.032 1.00 62.56 87 GLN A N 1
ATOM 703 C CA . GLN A 1 87 ? -17.441 2.036 -0.752 1.00 62.56 87 GLN A CA 1
ATOM 704 C C . GLN A 1 87 ? -18.133 2.947 0.265 1.00 62.56 87 GLN A C 1
ATOM 706 O O . GLN A 1 87 ? -19.116 2.562 0.893 1.00 62.56 87 GLN A O 1
ATOM 711 N N . LYS A 1 88 ? -17.622 4.164 0.421 1.00 57.56 88 LYS A N 1
ATOM 712 C CA . LYS A 1 88 ? -18.417 5.312 0.860 1.00 57.56 88 LYS A CA 1
ATOM 713 C C . LYS A 1 88 ? -18.127 6.453 -0.098 1.00 57.56 88 LYS A C 1
ATOM 715 O O . LYS A 1 88 ? -17.354 7.350 0.204 1.00 57.56 88 LYS A O 1
ATOM 720 N N . ILE A 1 89 ? -18.735 6.385 -1.276 1.00 49.88 89 ILE A N 1
ATOM 721 C CA . ILE A 1 89 ? -18.978 7.590 -2.058 1.00 49.88 89 ILE A CA 1
ATOM 722 C C . ILE A 1 89 ? -20.404 7.981 -1.686 1.00 49.88 89 ILE A C 1
ATOM 724 O O . ILE A 1 89 ? -21.352 7.518 -2.312 1.00 49.88 89 ILE A O 1
ATOM 728 N N . GLN A 1 90 ? -20.582 8.749 -0.608 1.00 35.94 90 GLN A N 1
ATOM 729 C CA . GLN A 1 90 ? -21.749 9.622 -0.618 1.00 35.94 90 GLN A CA 1
ATOM 730 C C . GLN A 1 90 ? -21.398 10.700 -1.640 1.00 35.94 90 GLN A C 1
ATOM 732 O O . GLN A 1 90 ? -20.379 11.370 -1.452 1.00 35.94 90 GLN A O 1
ATOM 737 N N . PRO A 1 91 ? -22.143 10.842 -2.749 1.00 43.59 91 PRO A N 1
ATOM 738 C CA . PRO A 1 91 ? -22.021 12.058 -3.519 1.00 43.59 91 PRO A CA 1
ATOM 739 C C . PRO A 1 91 ? -22.379 13.173 -2.543 1.00 43.59 91 PRO A C 1
ATOM 741 O O . PRO A 1 91 ? -23.470 13.178 -1.977 1.00 43.59 91 PRO A O 1
ATOM 744 N N . TYR A 1 92 ? -21.448 14.086 -2.292 1.00 43.66 92 TYR A N 1
ATOM 745 C CA . TYR A 1 92 ? -21.840 15.396 -1.813 1.00 43.66 92 TYR A CA 1
ATOM 746 C C . TYR A 1 92 ? -22.730 15.966 -2.924 1.00 43.66 92 TYR A C 1
ATOM 748 O O . TYR A 1 92 ? -22.235 16.442 -3.942 1.00 43.66 92 TYR A O 1
ATOM 756 N N . THR A 1 93 ? -24.044 15.791 -2.803 1.00 37.38 93 THR A N 1
ATOM 757 C CA . THR A 1 93 ? -25.015 16.556 -3.578 1.00 37.38 93 THR A CA 1
ATOM 758 C C . THR A 1 93 ? -24.851 18.005 -3.148 1.00 37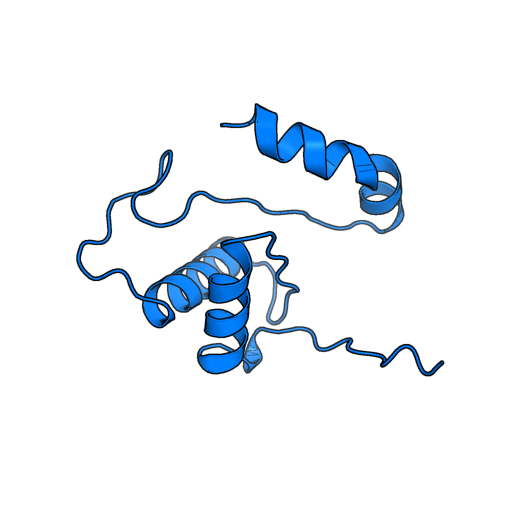.38 93 THR A C 1
ATOM 760 O O . THR A 1 93 ? -25.072 18.313 -1.975 1.00 37.38 93 THR A O 1
ATOM 763 N N . CYS A 1 94 ? -24.407 18.857 -4.073 1.00 37.28 94 CYS A N 1
ATOM 764 C CA . CYS A 1 94 ? -24.726 20.276 -4.002 1.00 37.28 94 CYS A CA 1
ATOM 765 C C . CYS A 1 94 ? -26.195 20.482 -4.378 1.00 37.28 94 CYS A C 1
ATOM 767 O O . CYS A 1 94 ? -26.675 19.734 -5.266 1.00 37.28 94 CYS A O 1
#

Secondary structure (DSSP, 8-state):
-HHHHHHHHHTTHHHHHHTT------PPTTSTTSPP-TT--HHHHHHHHHHHHHHTT--S-B-----TTHHHHHHHHHHH-GGGB---------

Organism: Arundo donax (NCBI:txid35708)

Sequence (94 aa):
MAHYAHWFLSLFQELVEELGIYLLAFDRAGYGESDPNPRRDVKSEALDIEELADQLELGQKFYVLGVSMGGYSIWGCLQYIPHRKKQKIQPYTC

Radius of gyration: 14.37 Å; chains: 1; bounding box: 38×30×32 Å

pLDDT: mean 84.87, std 17.25, range [35.94, 97.75]

InterPro domains:
  IPR000073 Alpha/beta hydrolase fold-1 [PF12697] (5-75)
  IPR029058 Alpha/Beta hydrolase fold [G3DSA:3.40.50.1820] (1-87)
  IPR029058 Alpha/Beta hydrolase fold [SSF53474] (4-84)